Protein AF-A0A2V9PPP5-F1 (afdb_monomer_lite)

Sequence (145 aa):
MLFSVLAVSAQERNQKSAPTYRAESSAYVIEGHDAWTYVTENRSFQFEEVLGDSGDYEAVILLEQTYHNERTPGLEGTTGKVTVNAWSLKQGKERQLRWTLEARGNEGDVRDRFYRIVKWGCCDVPTVYSYYSILNAKKLLATPC

Radius of gyration: 22.99 Å; chains: 1; bounding box: 39×78×60 Å

pLDDT: mean 86.46, std 16.1, range [36.78, 98.5]

Secondary structure (DSSP, 8-state):
----------------PPP----EEEEEEEE-SSSEEEEEEEEEEEEEEEE-TTSSEEEEEEEEEEEEEEE-TTSSS-EEEEEEEEEEE-GGG-EEEEEEEEEE-SEEEEETTEEEEEEPP-TTSPPEEEEEETTT--EEEEEE-

Structure (mmCIF, N/CA/C/O backbone):
data_AF-A0A2V9PPP5-F1
#
_entry.id   AF-A0A2V9PPP5-F1
#
loop_
_atom_site.group_PDB
_atom_site.id
_atom_site.type_symbol
_atom_site.label_atom_id
_atom_site.label_alt_id
_atom_site.label_comp_id
_atom_site.label_asym_id
_atom_site.label_entity_id
_atom_site.label_seq_id
_atom_site.pdbx_PDB_ins_code
_atom_site.Cartn_x
_atom_site.Cartn_y
_atom_site.Cartn_z
_atom_site.occupancy
_atom_site.B_iso_or_equiv
_atom_site.auth_seq_id
_atom_site.auth_comp_id
_atom_site.auth_asym_id
_atom_site.auth_atom_id
_atom_site.pdbx_PDB_model_num
ATOM 1 N N . MET A 1 1 ? -17.314 62.142 37.388 1.00 39.25 1 MET A N 1
ATOM 2 C CA . MET A 1 1 ? -17.891 60.925 36.779 1.00 39.25 1 MET A CA 1
ATOM 3 C C . MET A 1 1 ? -16.927 60.464 35.694 1.00 39.25 1 MET A C 1
ATOM 5 O O . MET A 1 1 ? -16.846 61.126 34.671 1.00 39.25 1 MET A O 1
ATOM 9 N N . LEU A 1 2 ? -16.117 59.434 35.962 1.00 36.78 2 LEU A N 1
ATOM 10 C CA . LEU A 1 2 ? -15.210 58.828 34.979 1.00 36.78 2 LEU A CA 1
ATOM 11 C C . LEU A 1 2 ? -15.855 57.537 34.462 1.00 36.78 2 LEU A C 1
ATOM 13 O O . LEU A 1 2 ? -16.165 56.658 35.262 1.00 36.78 2 LEU A O 1
ATOM 17 N N . PHE A 1 3 ? -16.046 57.427 33.148 1.00 38.28 3 PHE A N 1
ATOM 18 C CA . PHE A 1 3 ? -16.402 56.171 32.488 1.00 38.28 3 PHE A CA 1
ATOM 19 C C . PHE A 1 3 ? -15.123 55.514 31.962 1.00 38.28 3 PHE A C 1
ATOM 21 O O . PHE A 1 3 ? -14.486 56.035 31.049 1.00 38.28 3 PHE A O 1
ATOM 28 N N . SER A 1 4 ? -14.749 54.377 32.548 1.00 44.12 4 SER A N 1
ATOM 29 C CA . SER A 1 4 ? -13.709 53.497 32.011 1.00 44.12 4 SER A CA 1
ATOM 30 C C . SER A 1 4 ? -14.309 52.611 30.923 1.00 44.12 4 SER A C 1
ATOM 32 O O . SER A 1 4 ? -15.223 51.830 31.186 1.00 44.12 4 SER A O 1
ATOM 34 N N . VAL A 1 5 ? -13.783 52.721 29.705 1.00 45.19 5 VAL A N 1
ATOM 35 C CA . VAL A 1 5 ? -14.077 51.812 28.592 1.00 45.19 5 VAL A CA 1
ATOM 36 C C . VAL A 1 5 ? -13.113 50.631 28.695 1.00 45.19 5 VAL A C 1
ATOM 38 O O . VAL A 1 5 ? -11.909 50.787 28.507 1.00 45.19 5 VAL A O 1
ATOM 41 N N . LEU A 1 6 ? -13.632 49.448 29.024 1.00 46.22 6 LEU A N 1
ATOM 42 C CA . LEU A 1 6 ? -12.883 48.196 28.932 1.00 46.22 6 LEU A CA 1
ATOM 43 C C . LEU A 1 6 ? -12.911 47.722 27.476 1.00 46.22 6 LEU A C 1
ATOM 45 O O . LEU A 1 6 ? -13.948 47.296 26.971 1.00 46.22 6 LEU A O 1
ATOM 49 N N . ALA A 1 7 ? -11.768 47.810 26.800 1.00 49.56 7 ALA A N 1
ATOM 50 C CA . ALA A 1 7 ? -11.561 47.182 25.504 1.00 49.56 7 ALA A CA 1
ATOM 51 C C . ALA A 1 7 ? -11.430 45.662 25.694 1.00 49.56 7 ALA A C 1
ATOM 53 O O . ALA A 1 7 ? -10.503 45.186 26.350 1.00 49.56 7 ALA A O 1
ATOM 54 N N . VAL A 1 8 ? -12.360 44.897 25.123 1.00 46.34 8 VAL A N 1
ATOM 55 C CA . VAL A 1 8 ? -12.246 43.438 25.022 1.00 46.34 8 VAL A CA 1
ATOM 56 C C . VAL A 1 8 ? -11.368 43.125 23.814 1.00 46.34 8 VAL A C 1
ATOM 58 O O . VAL A 1 8 ? -11.742 43.385 22.674 1.00 46.34 8 VAL A O 1
ATOM 61 N N . SER A 1 9 ? -10.179 42.590 24.081 1.00 49.25 9 SER A N 1
ATOM 62 C CA . SER A 1 9 ? -9.274 42.047 23.069 1.00 49.25 9 SER A CA 1
ATOM 63 C C . SER A 1 9 ? -9.860 40.752 22.498 1.00 49.25 9 SER A C 1
ATOM 65 O O . SER A 1 9 ? -10.067 39.782 23.229 1.00 49.25 9 SER A O 1
ATOM 67 N N . ALA A 1 10 ? -10.146 40.738 21.195 1.00 52.84 10 ALA A N 1
ATOM 68 C CA . ALA A 1 10 ? -10.477 39.525 20.461 1.00 52.84 10 ALA A CA 1
ATOM 69 C C . ALA A 1 10 ? -9.180 38.754 20.186 1.00 52.84 10 ALA A C 1
ATOM 71 O O . ALA A 1 10 ? -8.370 39.135 19.345 1.00 52.84 10 ALA A O 1
ATOM 72 N N . GLN A 1 11 ? -8.969 37.673 20.930 1.00 47.97 11 GLN A N 1
ATOM 73 C CA . GLN A 1 11 ? -7.823 36.795 20.749 1.00 47.97 11 GLN A CA 1
ATOM 74 C C . GLN A 1 11 ? -8.113 35.853 19.571 1.00 47.97 11 GLN A C 1
ATOM 76 O O . GLN A 1 11 ? -8.823 34.855 19.720 1.00 47.97 11 GLN A O 1
ATOM 81 N N . GLU A 1 12 ? -7.598 36.192 18.387 1.00 49.78 12 GLU A N 1
ATOM 82 C CA . GLU A 1 12 ? -7.606 35.319 17.210 1.00 49.78 12 GLU A CA 1
ATOM 83 C C . GLU A 1 12 ? -6.898 34.004 17.559 1.00 49.78 12 GLU A C 1
ATOM 85 O O . GLU A 1 12 ? -5.672 33.921 17.664 1.00 49.78 12 GLU A O 1
ATOM 90 N N . ARG A 1 13 ? -7.681 32.941 17.780 1.00 51.28 13 ARG A N 1
ATOM 91 C CA . ARG A 1 13 ? -7.138 31.585 17.853 1.00 51.28 13 ARG A CA 1
ATOM 92 C C . ARG A 1 13 ? -6.610 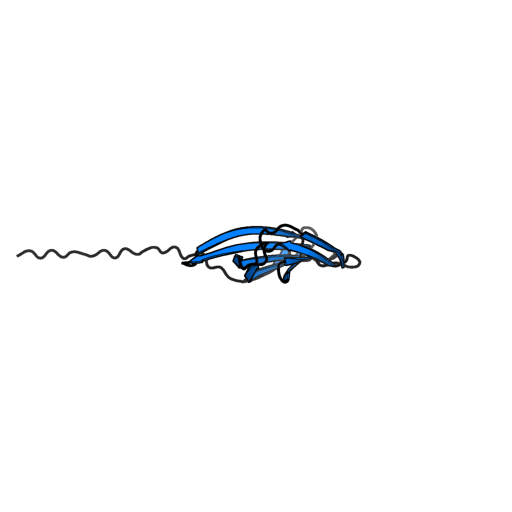31.242 16.472 1.00 51.28 13 ARG A C 1
ATOM 94 O O . ARG A 1 13 ? -7.378 30.915 15.574 1.00 51.28 13 ARG A O 1
ATOM 101 N N . ASN A 1 14 ? -5.292 31.280 16.344 1.00 47.69 14 ASN A N 1
ATOM 102 C CA . ASN A 1 14 ? -4.545 30.716 15.235 1.00 47.69 14 ASN A CA 1
ATOM 103 C C . ASN A 1 14 ? -4.764 29.187 15.229 1.00 47.69 14 ASN A C 1
ATOM 105 O O . ASN A 1 14 ? -3.973 28.413 15.771 1.00 47.69 14 ASN A O 1
ATOM 109 N N . GLN A 1 15 ? -5.921 28.744 14.726 1.00 51.94 15 GLN A N 1
ATOM 110 C CA . GLN A 1 15 ? -6.226 27.336 14.511 1.00 51.94 15 GLN A CA 1
ATOM 111 C C . GLN A 1 15 ? -5.349 26.864 13.358 1.00 51.94 15 GLN A C 1
ATOM 113 O O . GLN A 1 15 ? -5.705 27.002 12.191 1.00 51.94 15 GLN A O 1
ATOM 118 N N . LYS A 1 16 ? -4.188 26.300 13.699 1.00 48.78 16 LYS A N 1
ATOM 119 C CA . LYS A 1 16 ? -3.384 25.496 12.780 1.00 48.78 16 LYS A CA 1
ATOM 120 C C . LYS A 1 16 ? -4.323 24.453 12.177 1.00 48.78 16 LYS A C 1
ATOM 122 O O . LYS A 1 16 ? -4.768 23.549 12.885 1.00 48.78 16 LYS A O 1
ATOM 127 N N . SER A 1 17 ? -4.699 24.637 10.912 1.00 55.97 17 SER A N 1
ATOM 128 C CA . SER A 1 17 ? -5.637 23.746 10.240 1.00 55.97 17 SER A CA 1
ATOM 129 C C . SER A 1 17 ? -5.092 22.329 10.344 1.00 55.97 17 SER A C 1
ATOM 131 O O . SER A 1 17 ? -3.930 22.095 9.997 1.00 55.97 17 SER A O 1
ATOM 133 N N . ALA A 1 18 ? -5.903 21.399 10.844 1.00 58.47 18 ALA A N 1
ATOM 134 C CA . ALA A 1 18 ? -5.517 19.997 10.863 1.00 58.47 18 ALA A CA 1
ATOM 135 C C . ALA A 1 18 ? -5.077 19.577 9.445 1.00 58.47 18 ALA A C 1
ATOM 137 O O . ALA A 1 18 ? -5.700 20.021 8.470 1.00 58.47 18 ALA A O 1
ATOM 138 N N . PRO A 1 19 ? -4.009 18.769 9.302 1.00 62.34 19 PRO A N 1
ATOM 139 C CA . PRO A 1 19 ? -3.565 18.310 7.994 1.00 62.34 19 PRO A CA 1
ATOM 140 C C . PRO A 1 19 ? -4.747 17.684 7.250 1.00 62.34 19 PRO A C 1
ATOM 142 O O . PRO A 1 19 ? -5.448 16.816 7.775 1.00 62.34 19 PRO A O 1
ATOM 145 N N . THR A 1 20 ? -5.020 18.189 6.047 1.00 70.69 20 THR A N 1
ATOM 146 C CA . THR A 1 20 ? -6.128 17.694 5.231 1.00 70.69 20 THR A CA 1
ATOM 147 C C . THR A 1 20 ? -5.646 16.465 4.476 1.00 70.69 20 THR A C 1
ATOM 149 O O . THR A 1 20 ? -4.802 16.574 3.594 1.00 70.69 20 THR A O 1
ATOM 152 N N . TYR A 1 21 ? -6.177 15.297 4.824 1.00 77.69 21 TYR A N 1
ATOM 153 C CA . TYR A 1 21 ? -5.910 14.053 4.106 1.00 77.69 21 TYR A CA 1
ATOM 154 C C . TYR A 1 21 ? -6.794 14.000 2.863 1.00 77.69 21 TYR A C 1
ATOM 156 O O . TYR A 1 21 ? -8.009 14.184 2.970 1.00 77.69 21 TYR A O 1
ATOM 164 N N . ARG A 1 22 ? -6.191 13.787 1.694 1.00 87.31 22 ARG A N 1
ATOM 165 C CA . ARG A 1 22 ? -6.888 13.757 0.405 1.00 87.31 22 ARG A CA 1
ATOM 166 C C . ARG A 1 22 ? -6.395 12.581 -0.412 1.00 87.31 22 ARG A C 1
ATOM 168 O O . ARG A 1 22 ? -5.201 12.298 -0.404 1.00 87.31 22 ARG A O 1
ATOM 175 N N . ALA A 1 23 ? -7.327 11.907 -1.077 1.00 92.94 23 ALA A N 1
ATOM 176 C CA . ALA A 1 23 ? -6.975 10.989 -2.145 1.00 92.94 23 ALA A CA 1
ATOM 177 C C . ALA A 1 23 ? -6.460 11.819 -3.322 1.00 92.94 23 ALA A C 1
ATOM 179 O O . ALA A 1 23 ? -7.068 12.833 -3.676 1.00 92.94 23 ALA A O 1
ATOM 180 N N . GLU A 1 24 ? -5.331 11.414 -3.883 1.00 95.00 24 GLU A N 1
ATOM 181 C CA . GLU A 1 24 ? -4.668 12.127 -4.967 1.00 95.00 24 GLU A CA 1
ATOM 182 C C . GLU A 1 24 ? -3.952 11.138 -5.878 1.00 95.00 24 GLU A C 1
ATOM 184 O O . GLU A 1 24 ? -3.500 10.079 -5.439 1.00 95.00 24 GLU A O 1
ATOM 189 N N . SER A 1 25 ? -3.871 11.501 -7.151 1.00 96.62 25 SER A N 1
ATOM 190 C CA . SER A 1 25 ? -3.167 10.739 -8.171 1.00 96.62 25 SER A CA 1
ATOM 191 C C . SER A 1 25 ? -2.267 11.685 -8.945 1.00 96.62 25 SER A C 1
ATOM 193 O O . SER A 1 25 ? -2.683 12.793 -9.295 1.00 96.62 25 SER A O 1
ATOM 195 N N . SER A 1 26 ? -1.050 11.247 -9.232 1.00 97.56 26 SER A N 1
ATOM 196 C CA . SER A 1 26 ? -0.109 11.961 -10.082 1.00 97.56 26 SER A CA 1
ATOM 197 C C . SER A 1 26 ? 0.498 11.010 -11.109 1.00 97.56 26 SER A C 1
ATOM 199 O O . SER A 1 26 ? 0.610 9.801 -10.892 1.00 97.56 26 SER A O 1
ATOM 201 N N . ALA A 1 27 ? 0.857 11.565 -12.261 1.00 98.12 27 ALA A N 1
ATOM 202 C CA . ALA A 1 27 ? 1.613 10.869 -13.285 1.00 98.12 27 ALA A CA 1
ATOM 203 C C . ALA A 1 27 ? 2.637 11.839 -13.868 1.00 98.12 27 ALA A C 1
ATOM 205 O O . ALA A 1 27 ? 2.300 12.981 -14.187 1.00 98.12 27 ALA A O 1
ATOM 206 N N . TYR A 1 28 ? 3.885 11.404 -13.970 1.00 98.06 28 TYR A N 1
ATOM 207 C CA . TYR A 1 28 ? 4.994 12.239 -14.419 1.00 98.06 28 TYR A CA 1
ATOM 208 C C . TYR A 1 28 ? 6.102 11.387 -15.039 1.00 98.06 28 TYR A C 1
ATOM 210 O O . TYR A 1 28 ? 6.019 10.160 -15.080 1.00 98.06 28 TYR A O 1
ATOM 218 N N . VAL A 1 29 ? 7.128 12.048 -15.570 1.00 97.56 29 VAL A N 1
ATOM 219 C CA . VAL A 1 29 ? 8.275 11.388 -16.191 1.00 97.56 29 VAL A CA 1
ATOM 220 C C . VAL A 1 29 ? 9.548 11.820 -15.479 1.00 97.56 29 VAL A C 1
ATOM 222 O O . VAL A 1 29 ? 9.738 13.006 -15.220 1.00 97.56 29 VAL A O 1
ATOM 225 N N . ILE A 1 30 ? 10.411 10.856 -15.172 1.00 96.62 30 ILE A N 1
ATOM 226 C CA . ILE A 1 30 ? 11.763 11.077 -14.660 1.00 96.62 30 ILE A CA 1
ATOM 227 C C . ILE A 1 30 ? 12.744 10.832 -15.807 1.00 96.62 30 ILE A C 1
ATOM 229 O O . ILE A 1 30 ? 12.714 9.774 -16.437 1.00 96.62 30 ILE A O 1
ATOM 233 N N . GLU A 1 31 ? 13.622 11.794 -16.074 1.00 94.44 31 GLU A N 1
ATOM 234 C CA . GLU A 1 31 ? 14.731 11.613 -17.009 1.00 94.44 31 GLU A CA 1
ATOM 235 C C . GLU A 1 31 ? 15.856 10.829 -16.317 1.00 94.44 31 GLU A C 1
ATOM 237 O O . GLU A 1 31 ? 16.436 11.285 -15.330 1.00 94.44 31 GLU A O 1
ATOM 242 N N . GLY A 1 32 ? 16.120 9.613 -16.796 1.00 87.38 32 GLY A N 1
ATOM 243 C CA . GLY A 1 32 ? 17.282 8.821 -16.407 1.00 87.38 32 GLY A CA 1
ATOM 244 C C . GLY A 1 32 ? 18.452 9.031 -17.367 1.00 87.38 32 GLY A C 1
ATOM 245 O O . GLY A 1 32 ? 18.317 9.675 -18.402 1.00 87.38 32 GLY A O 1
ATOM 246 N N . HIS A 1 33 ? 19.602 8.438 -17.038 1.00 83.19 33 HIS A N 1
ATOM 247 C CA . HIS A 1 33 ? 20.805 8.521 -17.876 1.00 83.19 33 HIS A CA 1
ATOM 248 C C . HIS A 1 33 ? 20.585 7.949 -19.289 1.00 83.19 33 HIS A C 1
ATOM 250 O O . HIS A 1 33 ? 21.022 8.547 -20.266 1.00 83.19 33 HIS A O 1
ATOM 256 N N . ASP A 1 34 ? 19.876 6.817 -19.391 1.00 86.06 34 ASP A N 1
ATOM 257 C CA . ASP A 1 34 ? 19.719 6.069 -20.649 1.00 86.06 34 ASP A CA 1
ATOM 258 C C . ASP A 1 34 ? 18.277 6.037 -21.180 1.00 86.06 34 ASP A C 1
ATOM 260 O O . ASP A 1 34 ? 18.046 5.708 -22.344 1.00 86.06 34 ASP A O 1
ATOM 264 N N . ALA A 1 35 ? 17.286 6.339 -20.336 1.00 92.38 35 ALA A N 1
ATOM 265 C CA . ALA A 1 35 ? 15.874 6.238 -20.688 1.00 92.38 35 ALA A CA 1
ATOM 266 C C . ALA A 1 35 ? 14.986 7.098 -19.784 1.00 92.38 35 ALA A C 1
ATOM 268 O O . ALA A 1 35 ? 15.339 7.446 -18.658 1.00 92.38 35 ALA A O 1
ATOM 269 N N . TRP A 1 36 ? 13.794 7.404 -20.291 1.00 96.06 36 TRP A N 1
ATOM 270 C CA . TRP A 1 36 ? 12.742 8.098 -19.556 1.00 96.06 36 TRP A CA 1
ATOM 271 C C . TRP A 1 36 ? 11.942 7.079 -18.742 1.00 96.06 36 TRP A C 1
ATOM 273 O O . TRP A 1 36 ? 11.535 6.051 -19.278 1.00 96.06 36 TRP A O 1
ATOM 283 N N . THR A 1 37 ? 11.668 7.361 -17.474 1.00 96.94 37 THR A N 1
ATOM 284 C CA . THR A 1 37 ? 10.833 6.512 -16.616 1.00 96.94 37 THR A CA 1
ATOM 285 C C . THR A 1 37 ? 9.486 7.178 -16.391 1.00 96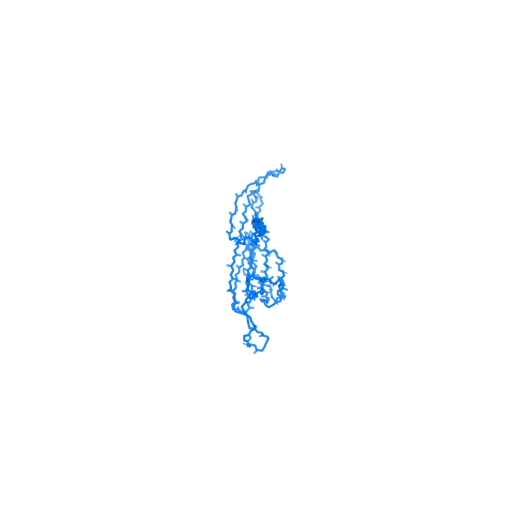.94 37 THR A C 1
ATOM 287 O O . THR A 1 37 ? 9.416 8.286 -15.866 1.00 96.94 37 THR A O 1
ATOM 290 N N . TYR A 1 38 ? 8.409 6.498 -16.773 1.00 97.25 38 TYR A N 1
ATOM 291 C CA . TYR A 1 38 ? 7.040 6.936 -16.521 1.00 97.25 38 TYR A CA 1
ATOM 292 C C . TYR A 1 38 ? 6.626 6.492 -15.125 1.00 97.25 38 TYR A C 1
ATOM 294 O O . TYR A 1 38 ? 6.696 5.303 -14.808 1.00 97.25 38 TYR A O 1
ATOM 302 N N . VAL A 1 39 ? 6.186 7.441 -14.309 1.00 98.12 39 VAL A N 1
ATOM 303 C CA . VAL A 1 39 ? 5.810 7.220 -12.916 1.00 98.12 39 VAL A CA 1
ATOM 304 C C . VAL A 1 39 ? 4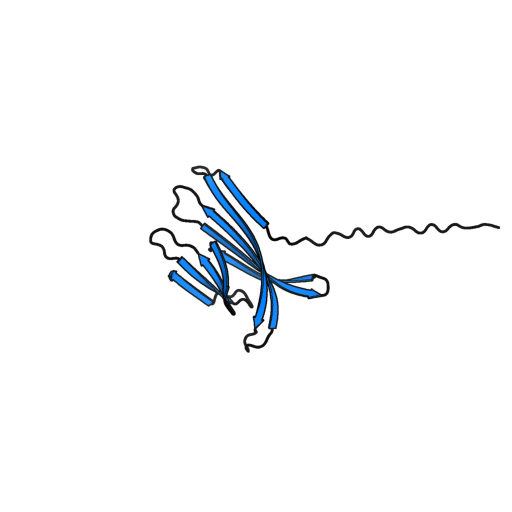.333 7.512 -12.725 1.00 98.12 39 VAL A C 1
ATOM 306 O O . VAL A 1 39 ? 3.818 8.499 -13.252 1.00 98.12 39 VAL A O 1
ATOM 309 N N . THR A 1 40 ? 3.662 6.674 -11.941 1.00 98.38 40 THR A N 1
ATOM 310 C CA . THR A 1 40 ? 2.342 6.981 -11.382 1.00 98.38 40 THR A CA 1
ATOM 311 C C . THR A 1 40 ? 2.371 6.827 -9.871 1.00 98.38 40 THR A C 1
ATOM 313 O O . THR A 1 40 ? 2.794 5.779 -9.376 1.00 98.38 40 THR A O 1
ATOM 316 N N . GLU A 1 41 ? 1.845 7.816 -9.157 1.00 98.06 41 GLU A N 1
ATOM 317 C CA . GLU A 1 41 ? 1.603 7.748 -7.719 1.00 98.06 41 GLU A CA 1
ATOM 318 C C . GLU A 1 41 ? 0.107 7.859 -7.454 1.00 98.06 41 GLU A C 1
ATOM 320 O O . GLU A 1 41 ? -0.543 8.796 -7.910 1.00 98.06 41 GLU A O 1
ATOM 325 N N . ASN A 1 42 ? -0.451 6.909 -6.710 1.00 97.94 42 ASN A N 1
ATOM 326 C CA . ASN A 1 42 ? -1.860 6.917 -6.334 1.00 97.94 42 ASN A CA 1
ATOM 327 C C . ASN A 1 42 ? -1.990 6.771 -4.829 1.00 97.94 42 ASN A C 1
ATOM 329 O O . ASN A 1 42 ? -1.460 5.818 -4.263 1.00 97.94 42 ASN A O 1
ATOM 333 N N . ARG A 1 43 ? -2.738 7.675 -4.202 1.00 97.62 43 ARG A N 1
ATOM 334 C CA . ARG A 1 43 ? -3.071 7.637 -2.782 1.00 97.62 43 ARG A CA 1
ATOM 335 C C . ARG A 1 43 ? -4.575 7.488 -2.603 1.00 97.62 43 ARG A C 1
ATOM 337 O O . ARG A 1 43 ? -5.344 8.329 -3.067 1.00 97.62 43 ARG A O 1
ATOM 344 N N . SER A 1 44 ? -4.997 6.454 -1.887 1.00 97.00 44 SER A N 1
ATOM 345 C CA . SER A 1 44 ? -6.401 6.165 -1.593 1.00 97.00 44 SER A CA 1
ATOM 346 C C . SER A 1 44 ? -6.643 5.934 -0.105 1.00 97.00 44 SER A C 1
ATOM 348 O O . SER A 1 44 ? -5.716 5.746 0.684 1.00 97.00 44 SER A O 1
ATOM 350 N N . PHE A 1 45 ? -7.920 5.968 0.273 1.00 95.56 45 PHE A N 1
ATOM 351 C CA . PHE A 1 45 ? -8.381 5.730 1.634 1.00 95.56 45 PHE A CA 1
ATOM 352 C C . PHE A 1 45 ? -9.522 4.720 1.618 1.00 95.56 45 PHE A C 1
ATOM 354 O O . PHE A 1 45 ? -10.432 4.839 0.799 1.00 95.56 45 PHE A O 1
ATOM 361 N N . GLN A 1 46 ? -9.496 3.775 2.549 1.00 95.31 46 GLN A N 1
ATOM 362 C CA . GLN A 1 46 ? -10.502 2.727 2.675 1.00 95.31 46 GLN A CA 1
ATOM 363 C C . GLN A 1 46 ? -10.783 2.458 4.156 1.00 95.31 46 GLN A C 1
ATOM 365 O O . GLN A 1 46 ? -9.855 2.378 4.957 1.00 95.31 46 GLN A O 1
ATOM 370 N N . PHE A 1 47 ? -12.056 2.358 4.533 1.00 94.12 47 PHE A N 1
ATOM 371 C CA . PHE A 1 47 ? -12.452 1.947 5.881 1.00 94.12 47 PHE A CA 1
ATOM 372 C C . PHE A 1 47 ? -12.720 0.455 5.910 1.00 94.12 47 PHE A C 1
ATOM 374 O O . PHE A 1 47 ? -13.386 -0.044 5.012 1.00 94.12 47 PHE A O 1
ATOM 381 N N . GLU A 1 48 ? -12.256 -0.216 6.960 1.00 94.06 48 GLU A N 1
ATOM 382 C CA . GLU A 1 48 ? -12.473 -1.648 7.145 1.00 94.06 48 GLU A CA 1
ATOM 383 C C . GLU A 1 48 ? -12.835 -1.981 8.584 1.00 94.06 48 GLU A C 1
ATOM 385 O O . GLU A 1 48 ? -12.223 -1.472 9.528 1.00 94.06 48 GLU A O 1
ATOM 390 N N . GLU A 1 49 ? -13.810 -2.870 8.739 1.00 91.31 49 GLU A N 1
ATOM 391 C CA . GLU A 1 49 ? -14.088 -3.537 10.005 1.00 91.31 49 GLU A CA 1
ATOM 392 C C . GLU A 1 49 ? -13.089 -4.677 10.185 1.00 91.31 49 GLU A C 1
ATOM 394 O O . GLU A 1 49 ? -12.973 -5.569 9.346 1.00 91.31 49 GLU A O 1
ATOM 399 N N . VAL A 1 50 ? -12.349 -4.650 11.289 1.00 87.25 50 VAL A N 1
ATOM 400 C CA . VAL A 1 50 ? -11.409 -5.708 11.638 1.00 87.25 50 VAL A CA 1
ATOM 401 C C . VAL A 1 50 ? -11.954 -6.556 12.770 1.00 87.25 50 VAL A C 1
ATOM 403 O O . VAL A 1 50 ? -12.448 -6.045 13.777 1.00 87.25 50 VAL A O 1
ATOM 406 N N . LEU A 1 51 ? -11.835 -7.867 12.589 1.00 86.12 51 LEU A N 1
ATOM 407 C CA . LEU A 1 51 ? -12.151 -8.871 13.593 1.00 86.12 51 LEU A CA 1
ATOM 408 C C . LEU A 1 51 ? -10.855 -9.311 14.271 1.00 86.12 51 LEU A C 1
ATOM 410 O O . LEU A 1 51 ? -9.866 -9.542 13.576 1.00 86.12 51 LEU A O 1
ATOM 414 N N . GLY A 1 52 ? -10.873 -9.449 15.594 1.00 81.88 52 GLY A N 1
ATOM 415 C CA . GLY A 1 52 ? -9.753 -9.974 16.369 1.00 81.88 52 GLY A CA 1
ATOM 416 C C . GLY A 1 52 ? -9.551 -11.477 16.155 1.00 81.88 52 GLY A C 1
ATOM 417 O O . GLY A 1 52 ? -10.301 -12.139 15.431 1.00 81.88 52 GLY A O 1
ATOM 418 N N . ASP A 1 53 ? -8.553 -12.050 16.828 1.00 77.81 53 ASP A N 1
ATOM 419 C CA . ASP A 1 53 ? -8.192 -13.468 16.666 1.00 77.81 53 ASP A CA 1
ATOM 420 C C . ASP A 1 53 ? -9.326 -14.440 17.055 1.00 77.81 53 ASP A C 1
ATOM 422 O O . ASP A 1 53 ? -9.428 -15.525 16.482 1.00 77.81 53 ASP A O 1
ATOM 426 N N . SER A 1 54 ? -10.216 -14.051 17.978 1.00 83.19 54 SER A N 1
ATOM 427 C CA . SER A 1 54 ? -11.416 -14.824 18.344 1.00 83.19 54 SER A CA 1
ATOM 428 C C . SER A 1 54 ? -12.529 -14.769 17.290 1.00 83.19 54 SER A C 1
ATOM 430 O O . SER A 1 54 ? -13.491 -15.528 17.374 1.00 83.19 54 SER A O 1
ATOM 432 N N . GLY A 1 55 ? -12.404 -13.898 16.284 1.00 79.88 55 GLY A N 1
ATOM 433 C CA . GLY A 1 55 ? -13.446 -13.613 15.300 1.00 79.88 55 GLY A CA 1
ATOM 434 C C . GLY A 1 55 ? -14.457 -12.554 15.741 1.00 79.88 55 GLY A C 1
ATOM 435 O O . GLY A 1 55 ? -15.333 -12.216 14.949 1.00 79.88 55 GLY A O 1
ATOM 436 N N . ASP A 1 56 ? -14.322 -12.010 16.950 1.00 86.25 56 ASP A N 1
ATOM 437 C CA . ASP A 1 56 ? -15.151 -10.904 17.425 1.00 86.25 56 ASP A CA 1
ATOM 438 C C . ASP A 1 56 ? -14.718 -9.576 16.797 1.00 86.25 56 ASP A C 1
ATOM 440 O O . ASP A 1 56 ? -13.553 -9.393 16.438 1.00 86.25 56 ASP A O 1
ATOM 444 N N . TYR A 1 57 ? -15.650 -8.627 16.692 1.00 84.88 57 TYR A N 1
ATOM 445 C CA . TYR A 1 57 ? -15.346 -7.270 16.242 1.00 84.88 57 TYR A CA 1
ATOM 446 C C . TYR A 1 57 ? -14.280 -6.617 17.134 1.00 84.88 57 TYR A C 1
ATOM 448 O O . TYR A 1 57 ? -14.442 -6.539 18.352 1.00 84.88 57 TYR A O 1
ATOM 456 N N . GLU A 1 58 ? -13.211 -6.110 16.519 1.00 84.69 58 GLU A N 1
ATOM 457 C CA . GLU A 1 58 ? -12.140 -5.396 17.212 1.00 84.69 58 GLU A CA 1
ATOM 458 C C . GLU A 1 58 ? -12.265 -3.880 17.016 1.00 84.69 58 GLU A C 1
ATOM 460 O O . GLU A 1 58 ? -12.293 -3.128 17.992 1.00 84.69 58 GLU A O 1
ATOM 465 N N . ALA A 1 59 ? -12.324 -3.409 15.766 1.00 86.00 59 ALA A N 1
ATOM 466 C CA . ALA A 1 59 ? -12.354 -1.980 15.451 1.00 86.00 59 ALA A CA 1
ATOM 467 C C . ALA A 1 59 ? -12.773 -1.700 13.999 1.00 86.00 59 ALA A C 1
ATOM 469 O O . ALA A 1 59 ? -12.664 -2.562 13.136 1.00 86.00 59 ALA A O 1
ATOM 470 N N . VAL A 1 60 ? -13.132 -0.447 13.703 1.00 90.38 60 VAL A N 1
ATOM 471 C CA . VAL A 1 60 ? -13.036 0.111 12.346 1.00 90.38 60 VAL A CA 1
ATOM 472 C C . VAL A 1 60 ? -11.676 0.788 12.215 1.00 90.38 60 VAL A C 1
ATOM 474 O O . VAL A 1 60 ? -11.320 1.648 13.030 1.00 90.38 60 VAL A O 1
ATOM 477 N N . ILE A 1 61 ? -10.917 0.426 11.187 1.00 93.38 61 ILE A N 1
ATOM 478 C CA . ILE A 1 61 ? -9.650 1.073 10.849 1.00 93.38 61 ILE A CA 1
ATOM 479 C C . ILE A 1 61 ? -9.759 1.827 9.527 1.00 93.38 61 ILE A C 1
ATOM 481 O O . ILE A 1 61 ? -10.535 1.476 8.643 1.00 93.38 61 ILE A O 1
ATOM 485 N N . LEU A 1 62 ? -8.951 2.872 9.397 1.00 95.19 62 LEU A N 1
ATOM 486 C CA . LEU A 1 62 ? -8.718 3.570 8.142 1.00 95.19 62 LEU A CA 1
ATOM 487 C C . LEU A 1 62 ? -7.406 3.078 7.544 1.00 95.19 62 LEU A C 1
ATOM 489 O O . LEU A 1 62 ? -6.351 3.263 8.148 1.00 95.19 62 LEU A O 1
ATOM 493 N N . LEU A 1 63 ? -7.470 2.515 6.350 1.00 96.94 63 LEU A N 1
ATOM 494 C CA . LEU A 1 63 ? -6.317 2.228 5.518 1.00 96.94 63 LEU A CA 1
ATOM 495 C C . LEU A 1 63 ? -6.050 3.424 4.613 1.00 96.94 63 LEU A C 1
ATOM 497 O O . LEU A 1 63 ? -6.934 3.897 3.906 1.00 96.94 63 LEU A O 1
ATOM 501 N N . GLU A 1 64 ? -4.823 3.910 4.645 1.00 97.44 64 GLU A N 1
ATOM 502 C CA . GLU A 1 64 ? -4.277 4.858 3.688 1.00 97.44 64 GLU A CA 1
ATOM 503 C C . GLU A 1 64 ? -3.260 4.112 2.835 1.00 97.44 64 GLU A C 1
ATOM 505 O O . GLU A 1 64 ? -2.269 3.603 3.359 1.00 97.44 64 GLU A O 1
ATOM 510 N N . GLN A 1 65 ? -3.517 4.026 1.538 1.00 98.12 65 GLN A N 1
ATOM 511 C CA . GLN A 1 65 ? -2.745 3.205 0.614 1.00 98.12 65 GLN A CA 1
ATOM 512 C C . GLN A 1 65 ? -2.066 4.119 -0.395 1.00 98.12 65 GLN A C 1
ATOM 514 O O . GLN A 1 65 ? -2.731 4.957 -0.998 1.00 98.12 65 GLN A O 1
ATOM 519 N N . THR A 1 66 ? -0.768 3.933 -0.596 1.00 98.25 66 THR A N 1
ATOM 520 C CA . THR A 1 66 ? 0.015 4.621 -1.617 1.00 98.25 66 THR A CA 1
ATOM 521 C C . THR A 1 66 ? 0.648 3.593 -2.541 1.00 98.25 66 THR A C 1
ATOM 523 O O . THR A 1 66 ? 1.343 2.684 -2.084 1.00 98.25 66 THR A O 1
ATOM 526 N N . TYR A 1 67 ? 0.429 3.762 -3.839 1.00 98.44 67 TYR A N 1
ATOM 527 C CA . TYR A 1 67 ? 0.998 2.939 -4.898 1.00 98.44 67 TYR A CA 1
ATOM 528 C C . TYR A 1 67 ? 1.916 3.793 -5.752 1.00 98.44 67 TYR A C 1
ATOM 530 O O . TYR A 1 67 ? 1.454 4.728 -6.400 1.00 98.44 67 TYR A O 1
ATOM 538 N N . HIS A 1 68 ? 3.197 3.451 -5.757 1.00 98.38 68 HIS A N 1
ATOM 539 C CA . HIS A 1 68 ? 4.205 4.046 -6.622 1.00 98.38 68 HIS A CA 1
ATOM 540 C C . HIS A 1 68 ? 4.593 3.024 -7.676 1.00 98.38 68 HIS A C 1
ATOM 542 O O . HIS A 1 68 ? 5.109 1.962 -7.328 1.00 98.38 68 HIS A O 1
ATOM 548 N N . ASN A 1 69 ? 4.334 3.323 -8.943 1.00 98.38 69 ASN A N 1
ATOM 549 C CA . ASN A 1 69 ? 4.670 2.444 -10.056 1.00 98.38 69 ASN A CA 1
ATOM 550 C C . ASN A 1 69 ? 5.580 3.160 -11.042 1.00 98.38 69 ASN A C 1
ATOM 552 O O . ASN A 1 69 ? 5.318 4.305 -11.404 1.00 98.38 69 ASN A O 1
ATOM 556 N N . GLU A 1 70 ? 6.593 2.449 -11.523 1.00 97.31 70 GLU A N 1
ATOM 557 C CA . GLU A 1 70 ? 7.547 2.940 -12.508 1.00 97.31 70 GLU A CA 1
ATOM 558 C C . GLU A 1 70 ? 7.602 1.994 -13.704 1.00 97.31 70 GLU A C 1
ATOM 560 O O . GLU A 1 70 ? 7.680 0.768 -13.568 1.00 97.31 70 GLU A O 1
ATOM 565 N N . ARG A 1 71 ? 7.590 2.577 -14.900 1.00 95.44 71 ARG A N 1
ATOM 566 C CA . ARG A 1 71 ? 7.782 1.868 -16.160 1.00 95.44 71 ARG A CA 1
ATOM 567 C C . ARG A 1 71 ? 8.839 2.589 -16.981 1.00 95.44 71 ARG A C 1
ATOM 569 O O . ARG A 1 71 ? 8.640 3.735 -17.375 1.00 95.44 71 ARG A O 1
ATOM 576 N N . THR A 1 72 ? 9.915 1.893 -17.311 1.00 94.88 72 THR A N 1
ATOM 577 C CA . THR A 1 72 ? 10.983 2.411 -18.173 1.00 94.88 72 THR A CA 1
ATOM 578 C C . THR A 1 72 ? 10.951 1.657 -19.503 1.00 94.88 72 THR A C 1
ATOM 580 O O . THR A 1 72 ? 11.017 0.427 -19.493 1.00 94.88 72 THR A O 1
ATOM 583 N N . PRO A 1 73 ? 10.831 2.329 -20.662 1.00 91.25 73 PRO A N 1
ATOM 584 C CA . PRO A 1 73 ? 10.946 1.671 -21.959 1.00 91.25 73 PRO A CA 1
ATOM 585 C C . PRO A 1 73 ? 12.265 0.907 -22.077 1.00 91.25 73 PRO A C 1
ATOM 587 O O . PRO A 1 73 ? 13.311 1.399 -21.668 1.00 91.25 73 PRO A O 1
ATOM 590 N N . GLY A 1 74 ? 12.210 -0.297 -22.645 1.00 87.88 74 GLY A N 1
ATOM 591 C CA . GLY A 1 74 ? 13.377 -1.172 -22.778 1.00 87.88 74 GLY A CA 1
ATOM 592 C C . GLY A 1 74 ? 13.691 -2.014 -21.537 1.00 87.88 74 GLY A C 1
ATOM 593 O O . GLY A 1 74 ? 14.435 -2.981 -21.661 1.00 87.88 74 GLY A O 1
ATOM 594 N N . LEU A 1 75 ? 13.089 -1.720 -20.378 1.00 88.75 75 LEU A N 1
ATOM 595 C CA . LEU A 1 75 ? 13.061 -2.638 -19.240 1.00 88.75 75 LEU A CA 1
ATOM 596 C C . LEU A 1 75 ? 11.748 -3.421 -19.241 1.00 88.75 75 LEU A C 1
ATOM 598 O O . LEU A 1 75 ? 10.668 -2.869 -19.466 1.00 88.75 75 LEU A O 1
ATOM 602 N N . GLU A 1 76 ? 11.843 -4.724 -19.002 1.00 86.50 76 GLU A N 1
ATOM 603 C CA . GLU A 1 76 ? 10.667 -5.580 -18.920 1.00 86.50 76 GLU A CA 1
ATOM 604 C C . GLU A 1 76 ? 9.895 -5.327 -17.619 1.00 86.50 76 GLU A C 1
ATOM 606 O O . GLU A 1 76 ? 10.432 -5.417 -16.512 1.00 86.50 76 GLU A O 1
ATOM 611 N N . GLY A 1 77 ? 8.600 -5.049 -17.766 1.00 88.75 77 GLY A N 1
ATOM 612 C CA . GLY A 1 77 ? 7.647 -4.954 -16.666 1.00 88.75 77 GLY A CA 1
ATOM 613 C C . GLY A 1 77 ? 7.503 -3.563 -16.057 1.00 88.75 77 GLY A C 1
ATOM 614 O O . GLY A 1 77 ? 8.065 -2.573 -16.519 1.00 88.75 77 GLY A O 1
ATOM 615 N N . THR A 1 78 ? 6.689 -3.506 -15.006 1.00 94.31 78 THR A N 1
ATOM 616 C CA . THR A 1 78 ? 6.475 -2.313 -14.182 1.00 94.31 78 THR A CA 1
ATOM 617 C C . THR A 1 78 ? 6.934 -2.640 -12.769 1.00 94.31 78 THR A C 1
ATOM 619 O O . THR A 1 78 ? 6.453 -3.605 -12.164 1.00 94.31 78 THR A O 1
ATOM 622 N N . THR A 1 79 ? 7.843 -1.849 -12.211 1.00 95.50 79 THR A N 1
ATOM 623 C CA . THR A 1 79 ? 8.222 -1.980 -10.802 1.00 95.50 79 THR A CA 1
ATOM 624 C C . THR A 1 79 ? 7.227 -1.207 -9.949 1.00 95.50 79 THR A C 1
ATOM 626 O O . THR A 1 79 ? 6.731 -0.156 -10.341 1.00 95.50 79 THR A O 1
ATOM 629 N N . GLY A 1 80 ? 6.888 -1.761 -8.789 1.00 97.25 80 GLY A N 1
ATOM 630 C CA . GLY A 1 80 ? 5.903 -1.164 -7.900 1.00 97.25 80 GLY A CA 1
ATOM 631 C C . GLY A 1 80 ? 6.351 -1.212 -6.447 1.00 97.25 80 GLY A C 1
ATOM 632 O O . GLY A 1 80 ? 6.940 -2.207 -5.994 1.00 97.25 80 GLY A O 1
ATOM 633 N N . LYS A 1 81 ? 6.038 -0.149 -5.708 1.00 98.44 81 LYS A N 1
ATOM 634 C CA . LYS A 1 81 ? 6.098 -0.083 -4.251 1.00 98.44 81 LYS A CA 1
ATOM 635 C C . LYS A 1 81 ? 4.708 0.252 -3.715 1.00 98.44 81 LYS A C 1
ATOM 637 O O . LYS A 1 81 ? 4.099 1.241 -4.116 1.00 98.44 81 LYS A O 1
ATOM 642 N N . VAL A 1 82 ? 4.252 -0.551 -2.761 1.00 98.50 82 VAL A N 1
ATOM 643 C CA . VAL A 1 82 ? 3.037 -0.296 -1.989 1.00 98.50 82 VAL A CA 1
ATOM 644 C C . VAL A 1 82 ? 3.430 0.127 -0.582 1.00 98.50 82 VAL A C 1
ATOM 646 O O . VAL A 1 82 ? 4.216 -0.563 0.073 1.00 98.50 82 VAL A O 1
ATOM 649 N N . THR A 1 83 ? 2.834 1.216 -0.110 1.00 98.50 83 THR A N 1
ATOM 650 C CA . THR A 1 83 ? 2.849 1.621 1.295 1.00 98.50 83 THR A CA 1
ATOM 651 C C . THR A 1 83 ? 1.416 1.652 1.810 1.00 98.50 83 THR A C 1
ATOM 653 O O . THR A 1 83 ? 0.556 2.267 1.190 1.00 98.50 83 THR A O 1
ATOM 656 N N . VAL A 1 84 ? 1.142 1.009 2.942 1.00 98.19 84 VAL A N 1
ATOM 657 C CA . VAL A 1 84 ? -0.170 1.050 3.598 1.00 98.19 84 VAL A CA 1
ATOM 658 C C . VAL A 1 84 ? 0.010 1.473 5.043 1.00 98.19 84 VAL A C 1
ATOM 660 O O . VAL A 1 84 ? 0.726 0.821 5.798 1.00 98.19 84 VAL A O 1
ATOM 663 N N . ASN A 1 85 ? -0.665 2.543 5.437 1.00 98.00 85 ASN A N 1
ATOM 664 C CA . ASN A 1 85 ? -0.761 2.972 6.824 1.00 98.00 85 ASN A CA 1
ATOM 665 C C . ASN A 1 85 ? -2.153 2.640 7.347 1.00 98.00 85 ASN A C 1
ATOM 667 O O . ASN A 1 85 ? -3.150 3.046 6.749 1.00 98.00 85 ASN A O 1
ATOM 671 N N . ALA A 1 86 ? -2.229 1.940 8.474 1.00 96.69 86 ALA A N 1
ATOM 672 C CA . ALA A 1 86 ? -3.491 1.707 9.158 1.00 96.69 86 ALA A CA 1
ATOM 673 C C . ALA A 1 86 ? -3.630 2.615 10.367 1.00 96.69 86 ALA A C 1
ATOM 675 O O . ALA A 1 86 ? -2.737 2.702 11.212 1.00 96.69 86 ALA A O 1
ATOM 676 N N . TRP A 1 87 ? -4.794 3.235 10.490 1.00 95.50 87 TRP A N 1
ATOM 677 C CA . TRP A 1 87 ? -5.093 4.194 11.535 1.00 95.50 87 TRP A CA 1
ATOM 678 C C . TRP A 1 87 ? -6.330 3.764 12.319 1.00 95.50 87 TRP A C 1
ATOM 680 O O . TRP A 1 87 ? -7.376 3.474 11.741 1.00 95.50 87 TRP A O 1
ATOM 690 N N . SER A 1 88 ? -6.242 3.800 13.646 1.00 92.50 88 SER A N 1
ATOM 691 C CA . SER A 1 88 ? -7.426 3.841 14.504 1.00 92.50 88 SER A CA 1
ATOM 692 C C . SER A 1 88 ? -7.998 5.252 14.494 1.00 92.50 88 SER A C 1
ATOM 694 O O . SER A 1 88 ? -7.253 6.226 14.642 1.00 92.50 88 SER A O 1
ATOM 696 N N . LEU A 1 89 ? -9.318 5.367 14.365 1.00 87.19 89 LEU A N 1
ATOM 697 C CA . LEU A 1 89 ? -10.013 6.637 14.538 1.00 87.19 89 LEU A CA 1
ATOM 698 C C . LEU A 1 89 ? -10.409 6.837 16.002 1.00 87.19 89 LEU A C 1
ATOM 700 O O . LEU A 1 89 ? -10.992 5.951 16.622 1.00 87.19 89 LEU A O 1
ATOM 704 N N . LYS A 1 90 ? -10.132 8.024 16.539 1.00 81.25 90 LYS A N 1
ATOM 705 C CA . LYS A 1 90 ? -10.646 8.484 17.832 1.00 81.25 90 LYS A CA 1
ATOM 706 C C . LYS A 1 90 ? -11.675 9.592 17.617 1.00 81.25 90 LYS A C 1
ATOM 708 O O . LYS A 1 90 ? -11.751 10.209 16.550 1.00 81.25 90 LYS A O 1
ATOM 713 N N . GLN A 1 91 ? -12.483 9.852 18.645 1.00 77.81 91 GLN A N 1
ATOM 714 C CA . GLN A 1 91 ? -13.374 11.012 18.646 1.00 77.81 91 GLN A CA 1
ATOM 715 C C . GLN A 1 91 ? -12.572 12.304 18.406 1.00 77.81 91 GLN A C 1
ATOM 717 O O . GLN A 1 91 ? -11.407 12.401 18.776 1.00 77.81 91 GLN A O 1
ATOM 722 N N . GLY A 1 92 ? -13.186 13.293 17.751 1.00 74.00 92 GLY A N 1
ATOM 723 C CA . GLY A 1 92 ? -12.526 14.577 17.482 1.00 74.00 92 GLY A CA 1
ATOM 724 C C . GLY A 1 92 ? -11.617 14.612 16.246 1.00 74.00 92 GLY A C 1
ATOM 725 O O . GLY A 1 92 ? -10.824 15.537 16.118 1.00 74.00 92 GLY A O 1
ATOM 726 N N . LYS A 1 93 ? -11.759 13.659 15.308 1.00 77.00 93 LYS A N 1
ATOM 727 C CA . LYS A 1 93 ? -10.941 13.531 14.075 1.00 77.00 93 LYS A CA 1
ATOM 728 C C . LYS A 1 93 ? -9.475 13.164 14.330 1.00 77.00 93 LYS A C 1
ATOM 730 O O . LYS A 1 93 ? -8.654 13.241 13.416 1.00 77.00 93 LYS A O 1
ATOM 735 N N . GLU A 1 94 ? -9.152 12.749 15.546 1.00 82.25 94 GLU A N 1
ATOM 736 C CA . GLU A 1 94 ? -7.830 12.240 15.872 1.00 82.25 94 GLU A CA 1
ATOM 737 C C . GLU A 1 94 ? -7.629 10.850 15.264 1.00 82.25 94 GLU A C 1
ATOM 739 O O . GLU A 1 94 ? -8.541 10.020 15.215 1.00 82.25 94 GLU A O 1
ATOM 744 N N . ARG A 1 95 ? -6.411 10.599 14.788 1.00 88.06 95 ARG A N 1
ATOM 745 C CA . ARG A 1 95 ? -5.998 9.316 14.225 1.00 88.06 95 ARG A CA 1
ATOM 746 C C . ARG A 1 95 ? -4.765 8.837 14.961 1.00 88.06 95 ARG A C 1
ATOM 748 O O . ARG A 1 95 ? -3.859 9.625 15.221 1.00 88.06 95 ARG A O 1
ATOM 755 N N . GLN A 1 96 ? -4.721 7.550 15.264 1.00 92.00 96 GLN A N 1
ATOM 756 C CA . GLN A 1 96 ? -3.546 6.907 15.834 1.00 92.00 96 GLN A CA 1
ATOM 757 C C . GLN A 1 96 ? -3.046 5.846 14.862 1.00 92.00 96 GLN A C 1
ATOM 759 O O . GLN A 1 96 ? -3.788 4.920 14.536 1.00 92.00 96 GLN A O 1
ATOM 764 N N . LEU A 1 97 ? -1.803 5.989 14.397 1.00 94.56 97 LEU A N 1
ATOM 765 C CA . LEU A 1 97 ? -1.165 4.991 13.544 1.00 94.56 97 LEU A CA 1
ATOM 766 C C . LEU A 1 97 ? -1.075 3.673 14.322 1.00 94.56 97 LEU A C 1
ATOM 768 O O . LEU A 1 97 ? -0.553 3.654 15.438 1.00 94.56 97 LEU A O 1
ATOM 772 N N . ARG A 1 98 ? -1.603 2.590 13.749 1.00 94.38 98 ARG A N 1
ATOM 773 C CA . ARG A 1 98 ? -1.483 1.234 14.301 1.00 94.38 98 ARG A CA 1
ATOM 774 C C . ARG A 1 98 ? -0.249 0.541 13.749 1.00 94.38 98 ARG A C 1
ATOM 776 O O . ARG A 1 98 ? 0.537 -0.010 14.510 1.00 94.38 98 ARG A O 1
ATOM 783 N N . TRP A 1 99 ? -0.09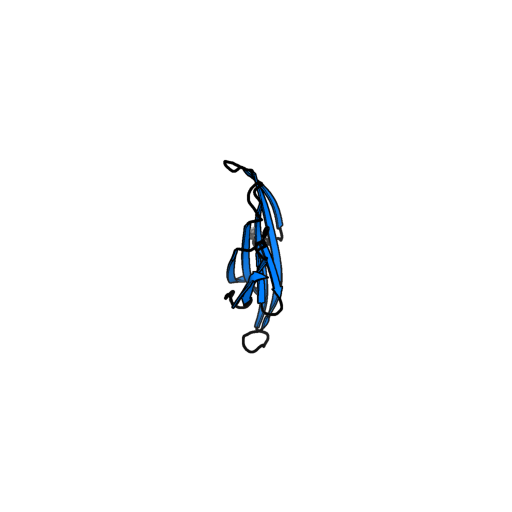8 0.571 12.430 1.00 96.38 99 TRP A N 1
ATOM 784 C CA . TRP A 1 99 ? 0.998 -0.075 11.726 1.00 96.38 99 TRP A CA 1
ATOM 785 C C . TRP A 1 99 ? 1.214 0.559 10.351 1.00 96.38 99 TRP A C 1
ATOM 787 O O . TRP A 1 99 ? 0.317 1.195 9.791 1.00 96.38 99 TRP A O 1
ATOM 797 N N . THR A 1 100 ? 2.409 0.328 9.813 1.00 98.12 100 THR A N 1
ATOM 798 C CA . THR A 1 100 ? 2.793 0.655 8.440 1.00 98.12 100 THR A CA 1
ATOM 799 C C . THR A 1 100 ? 3.305 -0.609 7.762 1.00 98.12 100 THR A C 1
ATOM 801 O O . THR A 1 100 ? 4.110 -1.347 8.331 1.00 98.12 100 THR A O 1
ATOM 804 N N . LEU A 1 101 ? 2.837 -0.852 6.544 1.00 98.06 101 LEU A N 1
ATOM 805 C CA . LEU A 1 101 ? 3.282 -1.916 5.659 1.00 98.06 101 LEU A CA 1
ATOM 806 C C . LEU A 1 101 ? 3.978 -1.288 4.456 1.00 98.06 101 LEU A C 1
ATOM 808 O O . LEU A 1 101 ? 3.373 -0.486 3.755 1.00 98.06 101 LEU A O 1
ATOM 812 N N . GLU A 1 102 ? 5.211 -1.702 4.181 1.00 98.19 102 GLU A N 1
ATOM 813 C CA . GLU A 1 102 ? 5.898 -1.395 2.928 1.00 98.19 102 GLU A CA 1
ATOM 814 C C . GLU A 1 102 ? 6.291 -2.693 2.231 1.00 98.19 102 GLU A C 1
ATOM 816 O O . GLU A 1 102 ? 6.908 -3.577 2.832 1.00 98.19 102 GLU A O 1
ATOM 821 N N . ALA A 1 103 ? 5.936 -2.829 0.956 1.00 97.81 103 ALA A N 1
ATOM 822 C CA . ALA A 1 103 ? 6.266 -4.015 0.181 1.00 97.81 103 ALA A CA 1
ATOM 823 C C . ALA A 1 103 ? 6.410 -3.708 -1.311 1.00 97.81 103 ALA A C 1
ATOM 825 O O . ALA A 1 103 ? 5.915 -2.705 -1.824 1.00 97.81 103 ALA A O 1
ATOM 826 N N . ARG A 1 104 ? 7.078 -4.617 -2.027 1.00 97.12 104 ARG A N 1
ATOM 827 C CA . ARG A 1 104 ? 7.074 -4.614 -3.493 1.00 97.12 104 ARG A CA 1
ATOM 828 C C . ARG A 1 104 ? 5.720 -5.103 -3.997 1.00 97.12 104 ARG A C 1
ATOM 830 O O . ARG A 1 104 ? 5.276 -6.179 -3.599 1.00 97.12 104 ARG A O 1
ATOM 837 N N . GLY A 1 105 ? 5.120 -4.340 -4.896 1.00 97.25 105 GLY A N 1
ATOM 838 C CA . GLY A 1 105 ? 3.818 -4.611 -5.493 1.00 97.25 105 GLY A CA 1
ATOM 839 C C . GLY A 1 105 ? 3.283 -3.365 -6.183 1.00 97.25 105 GLY A C 1
ATOM 840 O O . GLY A 1 105 ? 3.739 -2.260 -5.909 1.00 97.25 105 GLY A O 1
ATOM 841 N N . ASN A 1 106 ? 2.347 -3.555 -7.094 1.00 98.12 106 ASN A N 1
ATOM 842 C CA . ASN A 1 106 ? 1.850 -2.513 -7.979 1.00 98.12 106 ASN A CA 1
ATOM 843 C C . ASN A 1 106 ? 0.481 -1.985 -7.540 1.00 98.12 106 ASN A C 1
ATOM 845 O O . ASN A 1 106 ? 0.159 -0.821 -7.771 1.00 98.12 106 ASN A O 1
ATOM 849 N N . GLU A 1 107 ? -0.297 -2.836 -6.876 1.00 97.31 107 GLU A N 1
ATOM 850 C CA . GLU A 1 107 ? -1.633 -2.544 -6.369 1.00 97.31 107 GLU A CA 1
ATOM 851 C C . GLU A 1 107 ? -1.935 -3.409 -5.138 1.00 97.31 107 GLU A C 1
ATOM 853 O O . GLU A 1 107 ? -1.173 -4.316 -4.772 1.00 97.31 107 GLU A O 1
ATOM 858 N N . GLY A 1 108 ? -3.053 -3.127 -4.480 1.00 97.25 108 GLY A N 1
ATOM 859 C CA . GLY A 1 108 ? -3.503 -3.900 -3.342 1.00 97.25 108 GLY A CA 1
ATOM 860 C C . GLY A 1 108 ? -4.970 -3.679 -3.030 1.00 97.25 108 GLY A C 1
ATOM 861 O O . GLY A 1 108 ? -5.593 -2.709 -3.462 1.00 97.25 108 GLY A O 1
ATOM 862 N N . ASP A 1 109 ? -5.524 -4.624 -2.292 1.00 96.56 109 ASP A N 1
ATOM 863 C CA . ASP A 1 109 ? -6.931 -4.645 -1.949 1.00 96.56 109 ASP A CA 1
ATOM 864 C C . ASP A 1 109 ? -7.192 -5.481 -0.699 1.00 96.56 109 ASP A C 1
ATOM 866 O O . ASP A 1 109 ? -6.444 -6.398 -0.354 1.00 96.56 109 ASP A O 1
ATOM 870 N N . VAL A 1 110 ? -8.284 -5.157 -0.017 1.00 95.38 110 VAL A N 1
ATOM 871 C CA . VAL A 1 110 ? -8.763 -5.907 1.142 1.00 95.38 110 VAL A CA 1
ATOM 872 C C . VAL A 1 110 ? -9.593 -7.101 0.669 1.00 95.38 110 VAL A C 1
ATOM 874 O O . VAL A 1 110 ? -10.462 -6.985 -0.196 1.00 95.38 110 VAL A O 1
ATOM 877 N N . ARG A 1 111 ? -9.303 -8.275 1.230 1.00 91.38 111 ARG A N 1
ATOM 878 C CA . ARG A 1 111 ? -9.995 -9.543 0.996 1.00 91.38 111 ARG A CA 1
ATOM 879 C C . ARG A 1 111 ? -10.307 -10.181 2.339 1.00 91.38 111 ARG A C 1
ATOM 881 O O . ARG A 1 111 ? -9.448 -10.849 2.914 1.00 91.38 111 ARG A O 1
ATOM 888 N N . ASP A 1 112 ? -11.538 -9.986 2.806 1.00 86.62 112 ASP A N 1
ATOM 889 C CA . ASP A 1 112 ? -11.977 -10.450 4.126 1.00 86.62 112 ASP A CA 1
ATOM 890 C C . ASP A 1 112 ? -11.001 -9.955 5.215 1.00 86.62 112 ASP A C 1
ATOM 892 O O . ASP A 1 112 ? -10.812 -8.750 5.361 1.00 86.62 112 ASP A O 1
ATOM 896 N N . ARG A 1 113 ? -10.293 -10.848 5.916 1.00 87.56 113 ARG A N 1
ATOM 897 C CA . ARG A 1 113 ? -9.354 -10.489 6.997 1.00 87.56 113 ARG A CA 1
ATOM 898 C C . ARG A 1 113 ? -7.934 -10.158 6.524 1.00 87.56 113 ARG A C 1
ATOM 900 O O . ARG A 1 113 ? -7.028 -9.978 7.346 1.00 87.56 113 ARG A O 1
ATOM 907 N N . PHE A 1 114 ? -7.709 -10.112 5.212 1.00 92.56 114 PHE A N 1
ATOM 908 C CA . PHE A 1 114 ? -6.377 -10.004 4.625 1.00 92.56 114 PHE A CA 1
ATOM 909 C C . PHE A 1 114 ? -6.237 -8.785 3.733 1.00 92.56 114 PHE A C 1
ATOM 911 O O . PHE A 1 114 ? -7.098 -8.486 2.911 1.00 92.56 114 PHE A O 1
ATOM 918 N N . TYR A 1 115 ? -5.089 -8.132 3.830 1.00 96.31 115 TYR A N 1
ATOM 919 C CA . TYR A 1 115 ? -4.645 -7.200 2.817 1.00 96.31 115 TYR A CA 1
ATOM 920 C C . TYR A 1 115 ? -3.826 -7.967 1.785 1.00 96.31 115 TYR A C 1
ATOM 922 O O . TYR A 1 115 ? -2.824 -8.605 2.124 1.00 96.31 115 TYR A O 1
ATOM 930 N N . ARG A 1 116 ? -4.249 -7.928 0.527 1.00 97.44 116 ARG A N 1
ATOM 931 C CA . ARG A 1 116 ? -3.540 -8.545 -0.588 1.00 97.44 116 ARG A CA 1
ATOM 932 C C . ARG A 1 116 ? -2.753 -7.474 -1.328 1.00 97.44 116 ARG A C 1
ATOM 934 O O . ARG A 1 116 ? -3.300 -6.448 -1.707 1.00 97.44 116 ARG A O 1
ATOM 941 N N . ILE A 1 117 ? -1.475 -7.736 -1.559 1.00 98.12 117 ILE A N 1
ATOM 942 C CA . ILE A 1 117 ? -0.618 -6.962 -2.457 1.00 98.12 117 ILE A CA 1
ATOM 943 C C . ILE A 1 117 ? -0.381 -7.790 -3.709 1.00 98.12 117 ILE A C 1
ATOM 945 O O . ILE A 1 117 ? 0.004 -8.959 -3.621 1.00 98.12 117 ILE A O 1
ATOM 949 N N . VAL A 1 118 ? -0.592 -7.170 -4.864 1.00 98.00 118 VAL A N 1
ATOM 950 C CA . VAL A 1 118 ? -0.366 -7.776 -6.172 1.00 98.00 118 VAL A CA 1
ATOM 951 C C . VAL A 1 118 ? 0.905 -7.182 -6.755 1.00 98.00 118 VAL A C 1
ATOM 953 O O . VAL A 1 118 ? 1.020 -5.968 -6.909 1.00 98.00 118 VAL A O 1
ATOM 956 N N . LYS A 1 119 ? 1.871 -8.034 -7.088 1.00 97.50 119 LYS A N 1
ATOM 957 C CA . LYS A 1 119 ? 3.014 -7.665 -7.919 1.00 97.50 119 LYS A CA 1
ATOM 958 C C . LYS A 1 119 ? 2.771 -8.209 -9.318 1.00 97.50 119 LYS A C 1
ATOM 960 O O . LYS A 1 119 ? 2.695 -9.426 -9.491 1.00 97.50 119 LYS A O 1
ATOM 965 N N . TRP A 1 120 ? 2.669 -7.315 -10.290 1.00 95.12 120 TRP A N 1
ATOM 966 C CA . TRP A 1 120 ? 2.467 -7.686 -11.679 1.00 95.12 120 TRP A CA 1
ATOM 967 C C . TRP A 1 120 ? 3.676 -8.453 -12.210 1.00 95.12 120 TRP A C 1
ATOM 969 O O . TRP A 1 120 ? 4.833 -8.139 -11.910 1.00 95.12 120 TRP A O 1
ATOM 979 N N . GLY A 1 121 ? 3.374 -9.490 -12.981 1.00 90.12 121 GLY A N 1
ATOM 980 C CA . GLY A 1 121 ? 4.351 -10.207 -13.778 1.00 90.12 121 GLY A CA 1
ATOM 981 C C . GLY A 1 121 ? 4.782 -9.417 -15.014 1.00 90.12 121 GLY A C 1
ATOM 982 O O . GLY A 1 121 ? 4.200 -8.386 -15.361 1.00 90.12 121 GLY A O 1
ATOM 983 N N . CYS A 1 122 ? 5.792 -9.926 -15.707 1.00 87.88 122 CYS A N 1
ATOM 984 C CA . CYS A 1 122 ? 6.108 -9.519 -17.069 1.00 87.88 122 CYS A CA 1
ATOM 985 C C . CYS A 1 122 ? 6.603 -10.735 -17.847 1.00 87.88 122 CYS A C 1
ATOM 987 O O . CYS A 1 122 ? 7.328 -11.555 -17.282 1.00 87.88 122 CYS A O 1
ATOM 989 N N . CYS A 1 123 ? 6.216 -10.833 -19.120 1.00 86.19 123 CYS A N 1
ATOM 990 C CA . CYS A 1 123 ? 6.576 -11.944 -19.998 1.00 86.19 123 CYS A CA 1
ATOM 991 C C . CYS A 1 123 ? 6.219 -13.294 -19.344 1.00 86.19 123 CYS A C 1
ATOM 993 O O . CYS A 1 123 ? 5.044 -13.539 -19.076 1.00 86.19 123 CYS A O 1
ATOM 995 N N . ASP A 1 124 ? 7.220 -14.120 -19.033 1.00 86.19 124 ASP A N 1
ATOM 996 C CA . ASP A 1 124 ? 7.049 -15.447 -18.427 1.00 86.19 124 ASP A CA 1
ATOM 997 C C . ASP A 1 124 ? 7.046 -15.434 -16.888 1.00 86.19 124 ASP A C 1
ATOM 999 O O . ASP A 1 124 ? 6.939 -16.480 -16.245 1.00 86.19 124 ASP A O 1
ATOM 1003 N N . VAL A 1 125 ? 7.187 -14.261 -16.262 1.00 87.56 125 VAL A N 1
ATOM 1004 C CA . VAL A 1 125 ? 7.132 -14.139 -14.803 1.00 87.56 125 VAL A CA 1
ATOM 1005 C C . VAL A 1 125 ? 5.670 -14.016 -14.365 1.00 87.56 125 VAL A C 1
ATOM 1007 O O . VAL A 1 125 ? 5.009 -13.056 -14.770 1.00 87.56 125 VAL A O 1
ATOM 1010 N N . PRO A 1 126 ? 5.167 -14.923 -13.508 1.00 92.06 126 PRO A N 1
ATOM 1011 C CA . PRO A 1 126 ? 3.787 -14.898 -13.036 1.00 92.06 126 PRO A CA 1
ATOM 1012 C C . PRO A 1 126 ? 3.475 -13.677 -12.167 1.00 92.06 126 PRO A C 1
ATOM 1014 O O . PRO A 1 126 ? 4.362 -13.049 -11.577 1.00 92.06 126 PRO A O 1
ATOM 1017 N N . THR A 1 127 ? 2.183 -13.385 -12.019 1.00 94.75 127 THR A N 1
ATOM 1018 C CA . THR A 1 127 ? 1.722 -12.412 -11.022 1.00 94.75 127 THR A CA 1
ATOM 1019 C C . THR A 1 127 ? 1.910 -13.008 -9.630 1.00 94.75 127 THR A C 1
ATOM 1021 O O . THR A 1 127 ? 1.590 -14.170 -9.392 1.00 94.75 127 THR A O 1
ATOM 1024 N N . VAL A 1 128 ? 2.438 -12.226 -8.689 1.00 96.06 128 VAL A N 1
ATOM 1025 C CA . VAL A 1 128 ? 2.659 -12.687 -7.312 1.00 96.06 128 VAL A CA 1
ATOM 1026 C C . VAL A 1 128 ? 1.675 -12.006 -6.378 1.00 96.06 128 VAL A C 1
ATOM 1028 O O . VAL A 1 128 ? 1.640 -10.779 -6.285 1.00 96.06 128 VAL A O 1
ATOM 1031 N N . TYR A 1 129 ? 0.938 -12.810 -5.620 1.00 96.75 129 TYR A N 1
ATOM 1032 C CA . TYR A 1 129 ? 0.037 -12.341 -4.576 1.00 96.75 129 TYR A CA 1
ATOM 1033 C C . TYR A 1 129 ? 0.691 -12.526 -3.213 1.00 96.75 129 TYR A C 1
ATOM 1035 O O . TYR A 1 129 ? 1.079 -13.634 -2.849 1.00 96.75 129 TYR A O 1
ATOM 1043 N N . SER A 1 130 ? 0.821 -11.448 -2.445 1.00 97.50 130 SER A N 1
ATOM 1044 C CA . SER A 1 130 ? 1.265 -11.493 -1.050 1.00 97.50 130 SER A CA 1
ATOM 1045 C C . SER A 1 130 ? 0.119 -11.097 -0.130 1.00 97.50 130 SER A C 1
ATOM 1047 O O . SER A 1 130 ? -0.510 -10.065 -0.339 1.00 97.50 130 SER A O 1
ATOM 1049 N N . TYR A 1 131 ? -0.136 -11.903 0.894 1.00 96.88 131 TYR A N 1
ATOM 1050 C CA . TYR A 1 131 ? -1.230 -11.708 1.839 1.00 96.88 131 TYR A CA 1
ATOM 1051 C C . TYR A 1 131 ? -0.680 -11.318 3.205 1.00 96.88 131 TYR A C 1
ATOM 1053 O O . TYR A 1 131 ? 0.260 -11.938 3.714 1.00 96.88 131 TYR A O 1
ATOM 1061 N N . TYR A 1 132 ? -1.291 -10.305 3.804 1.00 96.50 132 TYR A N 1
ATOM 1062 C CA . TYR A 1 132 ? -0.914 -9.732 5.087 1.00 96.50 132 TYR A CA 1
ATOM 1063 C C . TYR A 1 132 ? -2.141 -9.670 5.991 1.00 96.50 132 TYR A C 1
ATOM 1065 O O . TYR A 1 132 ? -3.248 -9.420 5.520 1.00 96.50 132 TYR A O 1
ATOM 1073 N N . SER A 1 133 ? -1.959 -9.884 7.290 1.00 93.31 133 SER A N 1
ATOM 1074 C CA . SER A 1 133 ? -3.032 -9.639 8.256 1.00 93.31 133 SER A CA 1
ATOM 1075 C C . SER A 1 133 ? -3.347 -8.144 8.322 1.00 93.31 133 SER A C 1
ATOM 1077 O O . SER A 1 133 ? -2.440 -7.332 8.507 1.00 93.31 133 SER A O 1
ATOM 1079 N N . ILE A 1 134 ? -4.627 -7.779 8.221 1.00 93.19 134 ILE A N 1
ATOM 1080 C CA . ILE A 1 134 ? -5.075 -6.383 8.372 1.00 93.19 134 ILE A CA 1
ATOM 1081 C C . ILE A 1 134 ? -4.896 -5.891 9.820 1.00 93.19 134 ILE A C 1
ATOM 1083 O O . ILE A 1 134 ? -4.767 -4.696 10.073 1.00 93.19 134 ILE A O 1
ATOM 1087 N N . LEU A 1 135 ? -4.821 -6.794 10.799 1.00 91.31 135 LEU A N 1
ATOM 1088 C CA . LEU A 1 135 ? -4.666 -6.402 12.201 1.00 91.31 13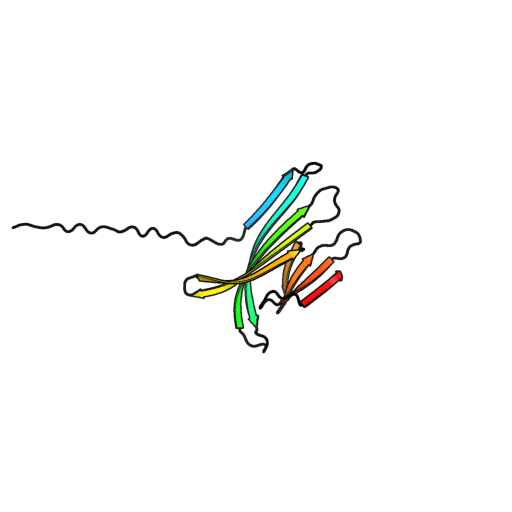5 LEU A CA 1
ATOM 1089 C C . LEU A 1 135 ? -3.284 -5.827 12.509 1.00 91.31 135 LEU A C 1
ATOM 1091 O O . LEU A 1 135 ? -3.166 -4.881 13.286 1.00 91.31 135 LEU A O 1
ATOM 1095 N N . ASN A 1 136 ? -2.234 -6.399 11.918 1.00 92.31 136 ASN A N 1
ATOM 1096 C CA . ASN A 1 136 ? -0.856 -6.143 12.346 1.00 92.31 136 ASN A CA 1
ATOM 1097 C C . ASN A 1 136 ? 0.175 -6.110 11.208 1.00 92.31 136 ASN A C 1
ATOM 1099 O O . ASN A 1 136 ? 1.373 -6.114 11.483 1.00 92.31 136 ASN A O 1
ATOM 1103 N N . ALA A 1 137 ? -0.265 -6.117 9.947 1.00 95.38 137 ALA A N 1
ATOM 1104 C CA . ALA A 1 137 ? 0.586 -6.148 8.755 1.00 95.38 137 ALA A CA 1
ATOM 1105 C C . ALA A 1 137 ? 1.565 -7.333 8.672 1.00 95.38 137 ALA A C 1
ATOM 1107 O O . ALA A 1 137 ? 2.481 -7.331 7.845 1.00 95.38 137 ALA A O 1
ATOM 1108 N N . LYS A 1 138 ? 1.394 -8.385 9.482 1.00 95.19 138 LYS A N 1
ATOM 1109 C CA . LYS A 1 138 ? 2.246 -9.573 9.399 1.00 95.19 138 LYS A CA 1
ATOM 1110 C C . LYS A 1 138 ? 1.965 -10.309 8.094 1.00 95.19 138 LYS A C 1
ATOM 1112 O O . LYS A 1 138 ? 0.819 -10.647 7.799 1.00 95.19 138 LYS A O 1
ATOM 1117 N N . LYS A 1 139 ? 3.022 -10.591 7.331 1.00 95.25 139 LYS A N 1
ATOM 1118 C CA . LYS A 1 139 ? 2.940 -11.419 6.123 1.00 95.25 139 LYS A CA 1
ATOM 1119 C C . LYS A 1 139 ? 2.523 -12.842 6.496 1.00 95.25 139 LYS A C 1
ATOM 1121 O O . LYS A 1 139 ? 3.139 -13.452 7.368 1.00 95.25 139 LYS A O 1
ATOM 1126 N N . LEU A 1 140 ? 1.498 -13.356 5.828 1.00 92.06 140 LEU A N 1
ATOM 1127 C CA . LEU A 1 140 ? 0.940 -14.689 6.061 1.00 92.06 140 LEU A CA 1
ATOM 1128 C C . LEU A 1 140 ? 1.362 -15.672 4.970 1.00 92.06 140 LEU A C 1
ATOM 1130 O O . LEU A 1 140 ? 1.776 -16.787 5.270 1.00 92.06 140 LEU A O 1
ATOM 1134 N N . LEU A 1 141 ? 1.278 -15.247 3.708 1.00 90.25 141 LEU A N 1
ATOM 1135 C CA . LEU A 1 141 ? 1.549 -16.091 2.547 1.00 90.25 141 LEU A CA 1
ATOM 1136 C C . LEU A 1 141 ? 2.033 -15.248 1.363 1.00 90.25 141 LEU A C 1
ATOM 1138 O O . LEU A 1 141 ? 1.699 -14.067 1.251 1.00 90.25 141 LEU A O 1
ATOM 1142 N N . ALA A 1 142 ? 2.809 -15.856 0.468 1.00 84.06 142 ALA A N 1
ATOM 1143 C CA . ALA A 1 142 ? 3.018 -15.345 -0.879 1.00 84.06 142 ALA A CA 1
ATOM 1144 C C . ALA A 1 142 ? 2.936 -16.490 -1.888 1.00 84.06 142 ALA A C 1
ATOM 1146 O O . ALA A 1 142 ? 3.619 -17.498 -1.709 1.00 84.06 142 ALA A O 1
ATOM 1147 N N . THR A 1 143 ? 2.135 -16.312 -2.937 1.00 83.31 143 THR A N 1
ATOM 1148 C CA . THR A 1 143 ? 1.870 -17.346 -3.942 1.00 83.31 143 THR A CA 1
ATOM 1149 C C . THR A 1 143 ? 2.019 -16.757 -5.349 1.00 83.31 143 THR A C 1
ATOM 1151 O O . THR A 1 143 ? 1.384 -15.737 -5.637 1.00 83.31 143 THR A O 1
ATOM 1154 N N . PRO A 1 144 ? 2.859 -17.346 -6.220 1.00 77.75 144 PRO A N 1
ATOM 1155 C CA . PRO A 1 144 ? 2.854 -17.039 -7.648 1.00 77.75 144 PRO A CA 1
ATOM 1156 C C . PRO A 1 144 ? 1.631 -17.684 -8.323 1.00 77.75 144 PRO A C 1
ATOM 1158 O O . PRO A 1 144 ? 1.253 -18.797 -7.954 1.00 77.75 144 PRO A O 1
ATOM 1161 N N . CYS A 1 145 ? 1.032 -17.000 -9.297 1.00 70.31 145 CYS A N 1
ATOM 1162 C CA . CYS A 1 145 ? -0.070 -17.513 -10.115 1.00 70.31 145 CYS A CA 1
ATOM 1163 C C . CYS A 1 145 ? 0.287 -17.558 -11.592 1.00 70.31 145 CYS A C 1
ATOM 1165 O O . CYS A 1 145 ? 0.716 -16.503 -12.113 1.00 70.31 145 CYS A O 1
#

Foldseek 3Di:
DDDDDDDDDDDPPPPPPDDDDDWDKDWDWDDDPPWIKIKIKTWDKDWDFAADPVRHTDAIKIKIKIKIWIDTPPDFDIKIKIKIWIWGADPPRDTDTPDIDIDIAGDWDDDPQWIWGWHPDTDPFFIKIWIAGPNYRHTDDIDGD

=== Feature glossary ===
A reading guide for the features in this record.

Start from the sequence.

  · Sequence gives the chain of amino acids in standard one-letter code (A=alanine, C=cysteine, …, Y=tyrosine), read N→C. It is the only feature that is directly encoded by the gene; all structural 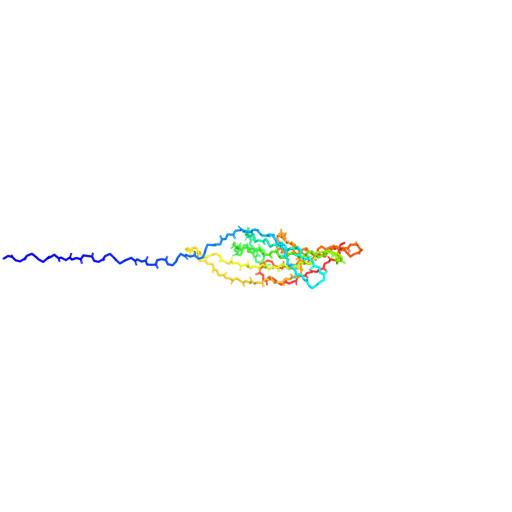features are derived from the folded form of this sequence.

Fold it, and you get atomic coordinates and the backbone conformation that goes with them.

  · Structure coordinates are given as an mmCIF _atom_site loop: one row per atom with element, residue name, chain id, sequence number, and x/y/z position in Å. Only the four main-chain atoms per residue are included here; side chains are omitted to keep the record compact.

  · Backbone dihedral angles. Every residue except chain termini has a φ (preceding-C → N → Cα → C) and a ψ (N → Cα → C → next-N). They are reported in degrees following the IUPAC sign convention. Secondary structure is essentially a statement about which (φ, ψ) basin each residue occupies.

  · Eight-state secondary structure (DSSP): H is the canonical α-helix, G the tighter 3₁₀-helix, I the wider π-helix; E/B are β-structure, T and S are turns and bends, and '-' is everything else. DSSP derives these from the pattern of main-chain N–H···O=C hydrogen bonds, not from the sequence.

  · SS3 is a coarse helix/strand/coil call (letters a/b/c) made by the P-SEA algorithm from inter-Cα distances and dihedrals. It is less detailed than DSSP but needs only Cα positions.

Summarize the fold with a handful of shape descriptors and a per-residue structural alphabet.

  · Radius of gyration (Rg) is the root-mean-square distance of Cα atoms from their centroid — a single number for overall size and compactness. A globular domain of N residues has Rg ≈ 2.2·N^0.38 Å; an extended or disordered chain has a much larger Rg. The Cα contact count is the number of residue pairs whose Cα atoms are within 8 Å and are more than four positions apart in sequence — a standard proxy for tertiary packing density. The bounding box is the smallest axis-aligned box enclosing all Cα atoms.

  · 3Di is Foldseek's structural alphabet. Each residue is assigned one of twenty discrete states based on how its Cα sits relative to its spatial (not sequential) neighbors. Aligning 3Di strings finds structural homologs roughly as well as full 3D superposition, but orders of magnitude faster.

  · Solvent-accessible surface area (SASA) is the area in Å² traced out by the centre of a 1.4 Å probe sphere (a water molecule) rolled over the protein's van der Waals surface (Shrake–Rupley / Lee–Richards construction). Buried residues have near-zero SASA; fully exposed residues can exceed 200 Å². The total SASA scales roughly with the number of surface residues.

Ask how reliable the model is.

  · For AlphaFold models, the B-factor field carries pLDDT — the model's own estimate of local accuracy on a 0–100 scale. Regions with pLDDT<50 should be treated as essentially unmodeled; they often correspond to intrinsically disordered segments.

  · For experimental (PDB) structures, the B-factor (temperature factor) quantifies the positional spread of each atom in the crystal — a combination of thermal vibration and static disorder — in units of Å². High B-factors mark flexible loops or poorly resolved regions; low B-factors mark the rigid, well-ordered core.

  · Predicted Aligned Error (PAE) is an AlphaFold confidence matrix: entry (i, j) is the expected error in the position of residue j, in ångströms, when the prediction is superimposed on the true structure at residue i. Low PAE within a block of residues means that block is internally rigid and well-predicted; high PAE between two blocks means their relative placement is uncertain even if each block individually is confident.

Place it in context: what it resembles, what it is annotated as, and how it looks.

  · Structural nearest neighbors (via Foldseek easy-search vs the PDB). Reported per hit: target PDB id, E-value, and alignment TM-score. A TM-score above ~0.5 is the conventional threshold for 'same fold'.

  · Functional annotations link the protein to curated databases. InterPro entries identify conserved domains and families by matching the sequence against member-database signatures (Pfam, PROSITE, CDD, …). Gene Ontology (GO) terms describe molecular function, biological process, and cellular component in a controlled vocabulary. CATH places the structure in a hierarchical fold classification (Class/Architecture/Topology/Homologous-superfamily). The organism is the source species.

  · The contact map is a binary N×N matrix image: pixel (i, j) is dark where Cα_i and Cα_j are within 8 Å and |i−j|>4. Because the |i−j|>4 filter removes local helical contacts, off-diagonal stripes parallel to the main diagonal indicate parallel β-sheets; stripes perpendicular to it indicate antiparallel β-sheets. The Ramachandran plot scatters every residue's (φ, ψ) pair against the sterically allowed regions. The PAE heatmap renders the predicted-aligned-error matrix.

  · Six rendered views show the 3D structure from the faces of a cube — i.e. along ±x, ±y, ±z. Rendering representation is drawn randomly per protein from cartoon (secondary-structure ribbons), sticks (backbone bonds), or molecular surface; coloring is either N→C rainbow (blue at the N-terminus through red at the C-terminus) or one color per chain.